Protein AF-A0A2X4WTL4-F1 (afdb_monomer)

Foldseek 3Di:
DDDDFQFWKAAPVCCVLFIWGFHDDDPFKTWTARPSVRDIDIATPPDGSMDGDDDDQQDWFAFQVGWIFRFHDWDADPNWIWGFAATPPPRDHGDIDTNSRGHRDPPPPDDPPPCPDDPDDDDDDDDDDDDDDDDDDDDDDDDDDDDDDDDDD

Radius of gyration: 29.13 Å; Cα contacts (8 Å, |Δi|>4): 230; chains: 1; bounding box: 63×70×75 Å

Sequence (153 aa):
MPFTLGQRWISDTESELGLGTVVAMDARTVTLLFPSTGENRLYARSDSPVTRVMFNPGDTITSHEGWQLHIDEVKEENGLLAYVGTRLDTEETNVTLREVLLDSKLVFSKPRIVCSPVKSIEWIGSRCAIAPGNFRASSTVCRTAACAASEPI

Structure (mmCIF, N/CA/C/O backbone):
data_AF-A0A2X4WTL4-F1
#
_entry.id   AF-A0A2X4WTL4-F1
#
loop_
_atom_site.group_PDB
_atom_site.id
_atom_site.type_symbol
_atom_site.label_atom_id
_atom_site.label_alt_id
_atom_site.label_comp_id
_atom_site.label_asym_id
_atom_site.label_entity_id
_atom_site.label_seq_id
_atom_site.pdbx_PDB_ins_code
_atom_site.Cartn_x
_atom_site.Cartn_y
_atom_site.Cartn_z
_atom_site.occupancy
_atom_site.B_iso_or_equiv
_atom_site.auth_seq_id
_atom_site.auth_comp_id
_atom_site.auth_asym_id
_atom_site.auth_atom_id
_atom_site.pdbx_PDB_model_num
ATOM 1 N N . MET A 1 1 ? 0.276 -10.990 -10.269 1.00 57.41 1 MET A N 1
ATOM 2 C CA . MET A 1 1 ? -0.895 -10.132 -9.975 1.00 57.41 1 MET A CA 1
ATOM 3 C C . MET A 1 1 ? -0.847 -8.902 -10.876 1.00 57.41 1 MET A C 1
ATOM 5 O O . MET A 1 1 ? 0.259 -8.464 -11.185 1.00 57.41 1 MET A O 1
ATOM 9 N N . PRO A 1 2 ? -1.980 -8.378 -11.371 1.00 78.44 2 PRO A N 1
ATOM 10 C CA . PRO A 1 2 ? -1.984 -7.119 -12.105 1.00 78.44 2 PRO A CA 1
ATOM 11 C C . PRO A 1 2 ? -1.739 -5.966 -11.126 1.00 78.44 2 PRO A C 1
ATOM 13 O O . PRO A 1 2 ? -2.473 -5.805 -10.155 1.00 78.44 2 PRO A O 1
ATOM 16 N N . PHE A 1 3 ? -0.688 -5.190 -11.368 1.00 81.31 3 PHE A N 1
ATOM 17 C CA . PHE A 1 3 ? -0.538 -3.901 -10.706 1.00 81.31 3 PHE A CA 1
ATOM 18 C C . PHE A 1 3 ? -1.619 -2.958 -11.259 1.00 81.31 3 PHE A C 1
ATOM 20 O O . PHE A 1 3 ? -1.959 -3.031 -12.443 1.00 81.31 3 PHE A O 1
ATOM 27 N N . THR A 1 4 ? -2.161 -2.106 -10.398 1.00 85.94 4 THR A N 1
ATOM 28 C CA . THR A 1 4 ? -3.129 -1.065 -10.767 1.00 85.94 4 THR A CA 1
ATOM 29 C C . THR A 1 4 ? -2.631 0.273 -10.241 1.00 85.94 4 THR A C 1
ATOM 31 O O . THR A 1 4 ? -2.009 0.336 -9.179 1.00 85.94 4 THR A O 1
ATOM 34 N N . LEU A 1 5 ? -2.886 1.347 -10.987 1.00 88.31 5 LEU A N 1
ATOM 35 C CA . LEU A 1 5 ? -2.535 2.702 -10.565 1.00 88.31 5 LEU A CA 1
ATOM 36 C C . LEU A 1 5 ? -3.230 3.044 -9.240 1.00 88.31 5 LEU A C 1
ATOM 38 O O . LEU A 1 5 ? -4.406 2.739 -9.057 1.00 88.31 5 LEU A O 1
ATOM 42 N N . GLY A 1 6 ? -2.499 3.676 -8.322 1.00 85.25 6 GLY A N 1
ATOM 43 C CA . GLY A 1 6 ? -3.007 4.047 -6.998 1.00 85.25 6 GLY A CA 1
ATOM 44 C C . GLY A 1 6 ? -2.909 2.957 -5.926 1.00 85.25 6 GLY A C 1
ATOM 45 O O . GLY A 1 6 ? -3.200 3.246 -4.768 1.00 85.25 6 GLY A O 1
ATOM 46 N N . GLN A 1 7 ? -2.461 1.743 -6.269 1.00 88.12 7 GLN A N 1
ATOM 47 C CA . GLN A 1 7 ? -2.219 0.699 -5.270 1.00 88.12 7 GLN A CA 1
ATOM 48 C C . GLN A 1 7 ? -1.018 1.021 -4.375 1.00 88.12 7 GLN A C 1
ATOM 50 O O . GLN A 1 7 ? -0.024 1.598 -4.836 1.00 88.12 7 GLN A O 1
ATOM 55 N N . ARG A 1 8 ? -1.082 0.570 -3.119 1.00 88.31 8 ARG A N 1
ATOM 56 C CA . ARG A 1 8 ? -0.009 0.713 -2.126 1.00 88.31 8 ARG A CA 1
ATOM 57 C C . ARG A 1 8 ? 0.897 -0.525 -2.046 1.00 88.31 8 ARG A C 1
ATOM 59 O O . ARG A 1 8 ? 0.436 -1.650 -1.840 1.00 88.31 8 ARG A O 1
ATOM 66 N N . TRP A 1 9 ? 2.204 -0.309 -2.185 1.00 88.00 9 TRP A N 1
ATOM 67 C CA . TRP A 1 9 ? 3.230 -1.358 -2.209 1.00 88.00 9 TRP A CA 1
ATOM 68 C C . TRP A 1 9 ? 4.412 -0.987 -1.322 1.00 88.00 9 TRP A C 1
ATOM 70 O O . TRP A 1 9 ? 4.778 0.180 -1.236 1.00 88.00 9 TRP A O 1
ATOM 80 N N . ILE A 1 10 ? 5.034 -1.977 -0.692 1.00 87.56 10 ILE A N 1
ATOM 81 C CA . ILE A 1 10 ? 6.286 -1.800 0.050 1.00 87.56 10 ILE A CA 1
ATOM 82 C C . ILE A 1 10 ? 7.434 -2.443 -0.714 1.00 87.56 10 ILE A C 1
ATOM 84 O O . ILE A 1 10 ? 7.244 -3.452 -1.390 1.00 87.56 10 ILE A O 1
ATOM 88 N N . SER A 1 11 ? 8.617 -1.848 -0.604 1.00 87.50 11 SER A N 1
ATOM 89 C CA . SER A 1 11 ? 9.855 -2.446 -1.096 1.00 87.50 11 SER A CA 1
ATOM 90 C C . SER A 1 11 ? 10.476 -3.303 0.005 1.00 87.50 11 SER A C 1
ATOM 92 O O . SER A 1 11 ? 10.698 -2.821 1.121 1.00 87.50 11 SER A O 1
ATOM 94 N N . ASP A 1 12 ? 10.766 -4.565 -0.303 1.00 84.62 12 ASP A N 1
ATOM 95 C CA . ASP A 1 12 ? 11.429 -5.489 0.622 1.00 84.62 12 ASP A CA 1
ATOM 96 C C . ASP A 1 12 ? 12.930 -5.176 0.757 1.00 84.62 12 ASP A C 1
ATOM 98 O O . ASP A 1 12 ? 13.529 -5.430 1.800 1.00 84.62 12 ASP A O 1
ATOM 102 N N . THR A 1 13 ? 13.548 -4.582 -0.272 1.00 81.38 13 THR A N 1
ATOM 103 C CA . THR A 1 13 ? 14.962 -4.165 -0.235 1.00 81.38 13 THR A CA 1
ATOM 104 C C . THR A 1 13 ? 15.170 -2.821 0.451 1.00 81.38 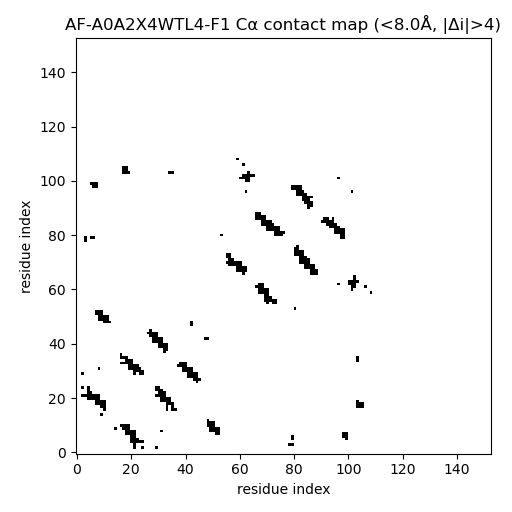13 THR A C 1
ATOM 106 O O . THR A 1 13 ? 16.243 -2.569 0.986 1.00 81.38 13 THR A O 1
ATOM 109 N N . GLU A 1 14 ? 14.163 -1.948 0.414 1.00 82.75 14 GLU A N 1
ATOM 110 C CA . GLU A 1 14 ? 14.260 -0.554 0.859 1.00 82.75 14 GLU A CA 1
ATOM 111 C C . GLU A 1 14 ? 13.056 -0.183 1.733 1.00 82.75 14 GLU A C 1
ATOM 113 O O . GLU A 1 14 ? 12.310 0.755 1.450 1.00 82.75 14 GLU A O 1
ATOM 118 N N . SER A 1 15 ? 12.841 -0.932 2.817 1.00 78.69 15 SER A N 1
ATOM 119 C CA . SER A 1 15 ? 11.718 -0.683 3.733 1.00 78.69 15 SER A CA 1
ATOM 120 C C . SER A 1 15 ? 11.807 0.667 4.460 1.00 78.69 15 SER A C 1
ATOM 122 O O . SER A 1 15 ? 10.801 1.146 4.978 1.00 78.69 15 SER A O 1
ATOM 124 N N . GLU A 1 16 ? 12.980 1.311 4.468 1.00 80.44 16 GLU A N 1
ATOM 125 C CA . GLU A 1 16 ? 13.172 2.672 4.989 1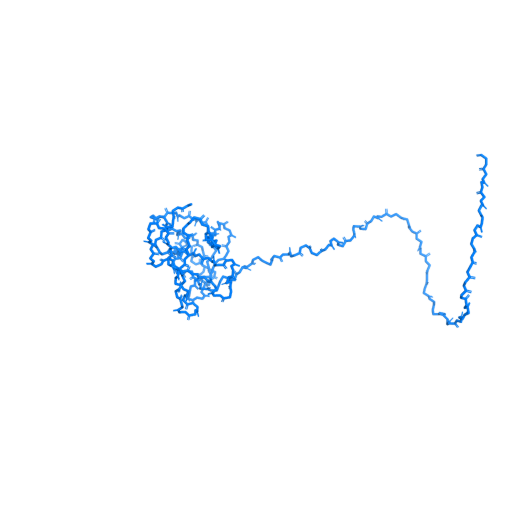.00 80.44 16 GLU A CA 1
ATOM 126 C C . GLU A 1 16 ? 12.424 3.742 4.179 1.00 80.44 16 GLU A C 1
ATOM 128 O O . GLU A 1 16 ? 12.003 4.752 4.742 1.00 80.44 16 GLU A O 1
ATOM 133 N N . LEU A 1 17 ? 12.187 3.498 2.881 1.00 80.12 17 LEU A N 1
ATOM 134 C CA . LEU A 1 17 ? 11.385 4.379 2.024 1.00 80.12 17 LEU A CA 1
ATOM 135 C C . LEU A 1 17 ? 9.890 4.321 2.388 1.00 80.12 17 LEU A C 1
ATOM 137 O O . LEU A 1 17 ? 9.129 5.248 2.098 1.00 80.12 17 LEU A O 1
ATOM 141 N N . GLY A 1 18 ? 9.465 3.243 3.054 1.00 83.88 18 GLY A N 1
ATOM 142 C CA . GLY A 1 18 ? 8.100 3.039 3.517 1.00 83.88 18 GLY A CA 1
ATOM 143 C C . GLY A 1 18 ? 7.131 2.654 2.400 1.00 83.88 18 GLY A C 1
ATOM 144 O O . GLY A 1 18 ? 7.440 1.844 1.524 1.00 83.88 18 GLY A O 1
ATOM 145 N N . LEU A 1 19 ? 5.915 3.196 2.471 1.00 86.12 19 LEU A N 1
ATOM 146 C CA . LEU A 1 19 ? 4.822 2.836 1.575 1.00 86.12 19 LEU A CA 1
ATOM 147 C C . LEU A 1 19 ? 4.899 3.595 0.244 1.00 86.12 19 LEU A C 1
ATOM 149 O O . LEU A 1 19 ? 4.693 4.806 0.195 1.00 86.12 19 LEU A O 1
ATOM 153 N N . GLY A 1 20 ? 5.135 2.871 -0.844 1.00 88.69 20 GLY A N 1
ATOM 154 C CA . GLY A 1 20 ? 5.087 3.375 -2.211 1.00 88.69 20 GLY A CA 1
ATOM 155 C C . GLY A 1 20 ? 3.679 3.334 -2.810 1.00 88.69 20 GLY A C 1
ATOM 156 O O . GLY A 1 20 ? 2.827 2.539 -2.411 1.00 88.69 20 GLY A O 1
ATOM 157 N N . THR A 1 21 ? 3.435 4.191 -3.800 1.00 89.00 21 THR A N 1
ATOM 158 C CA . THR A 1 21 ? 2.196 4.232 -4.593 1.00 89.00 21 THR A CA 1
ATOM 159 C C . THR A 1 21 ? 2.519 4.019 -6.061 1.00 89.00 21 THR A C 1
ATOM 161 O O . THR A 1 21 ? 3.442 4.639 -6.587 1.00 89.00 21 THR A O 1
ATOM 164 N N . VAL A 1 22 ? 1.748 3.179 -6.747 1.00 90.31 22 VAL A N 1
ATOM 165 C CA . VAL A 1 22 ? 1.903 2.983 -8.195 1.00 90.31 22 VAL A CA 1
ATOM 166 C C . VAL A 1 22 ? 1.433 4.234 -8.936 1.00 90.31 22 VAL A C 1
ATOM 168 O O . VAL A 1 22 ? 0.238 4.530 -8.958 1.00 90.31 22 VAL A O 1
ATOM 171 N N . VAL A 1 23 ? 2.369 4.951 -9.560 1.00 90.44 23 VAL A N 1
ATOM 172 C CA . VAL A 1 23 ? 2.084 6.169 -10.346 1.00 90.44 23 VAL A CA 1
ATOM 173 C C . VAL A 1 23 ? 2.087 5.918 -11.847 1.00 90.44 23 VAL A C 1
ATOM 175 O O . VAL A 1 23 ? 1.363 6.585 -12.580 1.00 90.44 23 VAL A O 1
ATOM 178 N N . ALA A 1 24 ? 2.878 4.951 -12.311 1.00 89.19 24 ALA A N 1
ATOM 179 C CA . ALA A 1 24 ? 2.947 4.583 -13.716 1.00 89.19 24 ALA A CA 1
ATOM 180 C C . ALA A 1 24 ? 3.282 3.102 -13.869 1.00 89.19 24 ALA A C 1
ATOM 182 O O . ALA A 1 24 ? 3.923 2.491 -13.011 1.00 89.19 24 ALA A O 1
ATOM 183 N N . MET A 1 25 ? 2.844 2.532 -14.984 1.00 88.62 25 MET A N 1
ATOM 184 C CA . MET A 1 25 ? 3.112 1.153 -15.343 1.00 88.62 25 MET A CA 1
ATOM 185 C C . MET A 1 25 ? 3.277 1.019 -16.845 1.00 88.62 25 MET A C 1
ATOM 187 O O . MET A 1 25 ? 2.464 1.527 -17.613 1.00 88.62 25 MET A O 1
ATOM 191 N N . ASP A 1 26 ? 4.266 0.232 -17.233 1.00 88.75 26 ASP A N 1
ATOM 192 C CA . ASP A 1 26 ? 4.544 -0.136 -18.610 1.00 88.75 26 ASP A CA 1
ATOM 193 C C . ASP A 1 26 ? 4.374 -1.648 -18.804 1.00 88.75 26 ASP A C 1
ATOM 195 O O . ASP A 1 26 ? 4.030 -2.410 -17.894 1.00 88.75 26 ASP A O 1
ATOM 199 N N . ALA A 1 27 ? 4.666 -2.124 -20.016 1.00 85.56 27 ALA A N 1
ATOM 200 C CA . ALA A 1 27 ? 4.580 -3.542 -20.347 1.00 85.56 27 ALA A CA 1
ATOM 201 C C . ALA A 1 27 ? 5.494 -4.424 -19.471 1.00 85.56 27 ALA A C 1
ATOM 203 O O . ALA A 1 27 ? 5.142 -5.568 -19.175 1.00 85.56 27 ALA A O 1
ATOM 204 N N . ARG A 1 28 ? 6.664 -3.906 -19.064 1.00 88.44 28 ARG A N 1
ATOM 205 C CA . ARG A 1 28 ? 7.714 -4.668 -18.358 1.00 88.44 28 ARG A CA 1
ATOM 206 C C . ARG A 1 28 ? 8.125 -4.066 -17.015 1.00 88.44 28 ARG A C 1
ATOM 208 O O . ARG A 1 28 ? 8.777 -4.749 -16.229 1.00 88.44 28 ARG A O 1
ATOM 215 N N . THR A 1 29 ? 7.754 -2.820 -16.747 1.00 89.62 29 THR A N 1
ATOM 216 C CA . THR A 1 29 ? 8.233 -2.041 -15.601 1.00 89.62 29 THR A CA 1
ATOM 217 C C . THR A 1 29 ? 7.074 -1.378 -14.870 1.00 89.62 29 THR A C 1
ATOM 219 O O . THR A 1 29 ? 6.019 -1.128 -15.450 1.00 89.62 29 THR A O 1
ATOM 222 N N . VAL A 1 30 ? 7.262 -1.117 -13.582 1.00 91.31 30 VAL A N 1
ATOM 223 C CA . VAL A 1 30 ? 6.330 -0.384 -12.724 1.00 91.31 30 VAL A CA 1
ATOM 224 C C . VAL A 1 30 ? 7.089 0.716 -11.998 1.00 91.31 30 VAL A C 1
ATOM 226 O O . VAL A 1 30 ? 8.196 0.489 -11.511 1.00 91.31 30 VAL A O 1
ATOM 229 N N . THR A 1 31 ? 6.491 1.899 -11.924 1.00 91.56 31 THR A N 1
ATOM 230 C CA . THR A 1 31 ? 7.052 3.053 -11.226 1.00 91.56 31 THR A CA 1
ATOM 231 C C . THR A 1 31 ? 6.280 3.276 -9.934 1.00 91.56 31 THR A C 1
ATOM 233 O O . THR A 1 31 ? 5.077 3.563 -9.951 1.00 91.56 31 THR A O 1
ATOM 236 N N . LEU A 1 32 ? 6.987 3.152 -8.814 1.00 90.56 32 LEU A N 1
ATOM 237 C CA . LEU A 1 32 ? 6.488 3.420 -7.471 1.00 90.56 32 LEU A CA 1
ATOM 238 C C . LEU A 1 32 ? 7.002 4.781 -6.998 1.00 90.56 32 LEU A C 1
ATOM 240 O O . LEU A 1 32 ? 8.199 5.045 -7.051 1.00 90.56 32 LEU A O 1
ATOM 244 N N . LEU A 1 33 ? 6.098 5.635 -6.527 1.00 90.56 33 LEU A N 1
ATOM 245 C CA . LEU A 1 33 ? 6.416 6.891 -5.852 1.00 90.56 33 LEU A CA 1
ATOM 246 C C . LEU A 1 33 ? 6.346 6.686 -4.339 1.00 90.56 33 LEU A C 1
ATOM 248 O O . LEU A 1 33 ? 5.309 6.258 -3.832 1.00 90.56 33 LEU A O 1
ATOM 252 N N . PHE A 1 34 ? 7.407 7.047 -3.627 1.00 89.50 34 PHE A N 1
ATOM 253 C CA . PHE A 1 34 ? 7.468 7.014 -2.169 1.00 89.50 34 PHE A CA 1
ATOM 254 C C . PHE A 1 34 ? 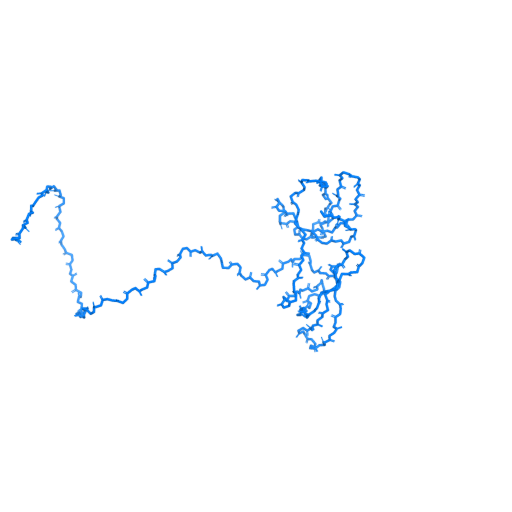7.205 8.417 -1.608 1.00 89.50 34 PHE A C 1
ATOM 256 O O . PHE A 1 34 ? 8.123 9.233 -1.575 1.00 89.50 34 PHE A O 1
ATOM 263 N N . PRO A 1 35 ? 5.979 8.744 -1.156 1.00 82.94 35 PRO A N 1
ATOM 264 C CA . PRO A 1 35 ? 5.658 10.066 -0.611 1.00 82.94 35 PRO A CA 1
ATOM 265 C C . PRO A 1 35 ? 6.465 10.422 0.646 1.00 82.94 35 PRO A C 1
ATOM 267 O O . PRO A 1 35 ? 6.649 11.603 0.921 1.00 82.94 35 PRO A O 1
ATOM 270 N N . SER A 1 36 ? 6.976 9.429 1.382 1.00 83.06 36 SER A N 1
ATOM 271 C CA . SER A 1 36 ? 7.822 9.648 2.562 1.00 83.06 36 SER A CA 1
ATOM 272 C C . SER A 1 36 ? 9.140 10.359 2.233 1.00 83.06 36 SER A C 1
ATOM 274 O O . SER A 1 36 ? 9.589 11.190 3.017 1.00 83.06 36 SER A O 1
ATOM 276 N N . THR A 1 37 ? 9.758 10.035 1.091 1.00 83.94 37 THR A N 1
ATOM 277 C CA . THR A 1 37 ? 11.037 10.618 0.639 1.00 83.94 37 THR A CA 1
ATOM 278 C C . THR A 1 37 ? 10.890 11.522 -0.585 1.00 83.94 3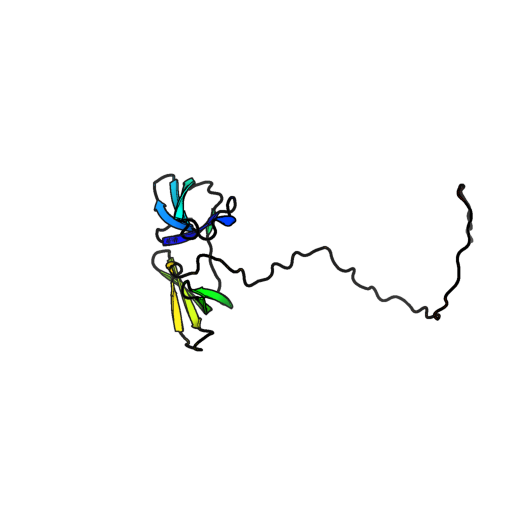7 THR A C 1
ATOM 280 O O . THR A 1 37 ? 11.788 12.302 -0.883 1.00 83.94 37 THR A O 1
ATOM 283 N N . GLY A 1 38 ? 9.759 11.442 -1.291 1.00 85.25 38 GLY A N 1
ATOM 284 C CA . GLY A 1 38 ? 9.510 12.145 -2.549 1.00 85.25 38 GLY A CA 1
ATOM 285 C C . GLY A 1 38 ? 10.191 11.511 -3.767 1.00 85.25 38 GLY A C 1
ATOM 286 O O . GLY A 1 38 ? 10.179 12.110 -4.839 1.00 85.25 38 GLY A O 1
ATOM 287 N N . GLU A 1 39 ? 10.775 10.319 -3.629 1.00 87.00 39 GLU A N 1
ATOM 288 C CA . GLU A 1 39 ? 11.507 9.650 -4.707 1.00 87.00 39 GLU A CA 1
ATOM 289 C C . GLU A 1 39 ? 10.641 8.651 -5.480 1.00 87.00 39 GLU A C 1
ATOM 291 O O . GLU A 1 39 ? 9.737 8.010 -4.937 1.00 87.00 39 GLU A O 1
ATOM 296 N N . ASN A 1 40 ? 10.951 8.474 -6.763 1.00 91.19 40 ASN A N 1
ATOM 297 C CA . ASN A 1 40 ? 10.353 7.461 -7.626 1.00 91.19 40 ASN A CA 1
ATOM 298 C C . ASN A 1 40 ? 11.366 6.346 -7.903 1.00 91.19 40 ASN A C 1
ATOM 300 O O . ASN A 1 40 ? 12.493 6.604 -8.321 1.00 91.19 40 ASN A O 1
ATOM 304 N N . ARG A 1 41 ? 10.949 5.091 -7.717 1.00 90.06 41 ARG A N 1
ATOM 305 C CA . ARG A 1 41 ? 11.740 3.907 -8.068 1.00 90.06 41 ARG A CA 1
ATOM 306 C C . ARG A 1 41 ? 11.037 3.091 -9.134 1.00 90.06 41 ARG A C 1
ATOM 308 O O . ARG A 1 41 ? 9.811 2.987 -9.163 1.00 90.06 41 ARG A O 1
ATOM 315 N N . LEU A 1 42 ? 11.844 2.510 -10.009 1.00 90.44 42 LEU A N 1
ATOM 316 C CA . LEU A 1 42 ? 11.389 1.692 -11.117 1.00 90.44 42 LEU A CA 1
ATOM 317 C C . LEU A 1 42 ? 11.756 0.235 -10.847 1.00 90.44 42 LEU A C 1
ATOM 319 O O . LEU A 1 42 ? 12.921 -0.081 -10.619 1.00 90.44 42 LEU A O 1
ATOM 323 N N . TYR A 1 43 ? 10.757 -0.641 -10.894 1.00 90.25 43 TYR A N 1
ATOM 324 C CA . TYR A 1 43 ? 10.915 -2.072 -10.661 1.00 90.25 43 TYR A CA 1
ATOM 325 C C . TYR A 1 43 ? 10.414 -2.889 -11.858 1.00 90.25 43 TYR A C 1
ATOM 327 O O . TYR A 1 43 ? 9.601 -2.430 -12.664 1.00 90.25 43 TYR A O 1
ATOM 335 N N . ALA A 1 44 ? 10.923 -4.113 -12.004 1.00 89.38 44 ALA A N 1
ATOM 336 C CA . ALA A 1 44 ? 10.574 -5.009 -13.104 1.00 89.38 44 ALA A CA 1
ATOM 337 C C . ALA A 1 44 ? 9.336 -5.848 -12.768 1.00 89.38 44 ALA A C 1
ATOM 339 O O . ALA A 1 44 ? 9.354 -6.626 -11.819 1.00 89.38 44 ALA A O 1
ATOM 340 N N . ARG A 1 45 ? 8.278 -5.783 -13.580 1.00 85.44 45 ARG A N 1
ATOM 341 C CA . ARG A 1 45 ? 6.958 -6.373 -13.275 1.00 85.44 45 ARG A CA 1
ATOM 342 C C . ARG A 1 45 ? 6.983 -7.859 -12.864 1.00 85.44 45 ARG A C 1
ATOM 344 O O . ARG A 1 45 ? 6.104 -8.281 -12.119 1.00 85.44 45 ARG A O 1
ATOM 351 N N . SER A 1 46 ? 7.935 -8.645 -13.369 1.00 83.38 46 SER A N 1
ATOM 352 C CA . SER A 1 46 ? 7.984 -10.101 -13.162 1.00 83.38 46 SER A CA 1
ATOM 353 C C . SER A 1 46 ? 8.742 -10.558 -11.912 1.00 83.38 46 SER A C 1
ATOM 355 O O . SER A 1 46 ? 8.430 -11.630 -11.411 1.00 83.38 46 SER A O 1
ATOM 357 N N . ASP A 1 47 ? 9.718 -9.785 -11.432 1.00 79.44 47 ASP A N 1
ATOM 358 C CA . ASP A 1 47 ? 10.645 -10.195 -10.357 1.00 79.44 47 ASP A CA 1
ATOM 359 C C . ASP A 1 47 ? 10.979 -9.006 -9.440 1.00 79.44 47 ASP A C 1
ATOM 361 O O . ASP A 1 47 ? 12.115 -8.767 -9.044 1.00 79.44 47 ASP A O 1
ATOM 365 N N . SER A 1 48 ? 9.977 -8.162 -9.185 1.00 81.62 48 SER A N 1
ATOM 366 C CA . SER A 1 48 ? 10.143 -7.014 -8.298 1.00 81.62 48 SER A CA 1
ATOM 367 C C . SER A 1 48 ? 10.185 -7.482 -6.840 1.00 81.62 48 SER A C 1
ATOM 369 O O . SER A 1 48 ? 9.256 -8.183 -6.430 1.00 81.62 48 SER A O 1
ATOM 371 N N . PRO A 1 49 ? 11.158 -7.033 -6.025 1.00 86.19 49 PRO A N 1
ATOM 372 C CA . PRO A 1 49 ? 11.172 -7.244 -4.576 1.00 86.19 49 PRO A CA 1
ATOM 373 C C . PRO A 1 49 ? 10.186 -6.284 -3.887 1.00 86.19 49 PRO A C 1
ATOM 375 O O . PRO A 1 49 ? 10.566 -5.447 -3.069 1.00 86.19 49 PRO A O 1
ATOM 378 N N . VAL A 1 50 ? 8.923 -6.332 -4.312 1.00 87.56 50 VAL A N 1
ATOM 379 C CA . VAL A 1 50 ? 7.852 -5.472 -3.815 1.00 87.56 50 VAL A CA 1
ATOM 380 C C . VAL A 1 50 ? 6.683 -6.324 -3.362 1.00 87.56 50 VAL A C 1
ATOM 382 O O . VAL A 1 50 ? 6.221 -7.220 -4.073 1.00 87.56 50 VAL A O 1
ATOM 385 N N . THR A 1 51 ? 6.159 -5.989 -2.194 1.00 86.38 51 THR A N 1
ATOM 386 C CA . THR A 1 51 ? 5.051 -6.700 -1.571 1.00 86.38 51 THR A CA 1
ATOM 387 C C . THR A 1 51 ? 3.823 -5.796 -1.523 1.00 86.38 51 THR A C 1
ATOM 389 O O . THR A 1 51 ? 3.895 -4.628 -1.129 1.00 86.38 51 THR A O 1
ATOM 392 N N . ARG A 1 52 ? 2.671 -6.324 -1.958 1.00 86.00 52 ARG A N 1
ATOM 393 C CA . ARG A 1 52 ? 1.393 -5.602 -1.893 1.00 86.00 52 ARG A CA 1
ATOM 394 C C . ARG A 1 52 ? 0.916 -5.574 -0.449 1.00 86.00 52 ARG A C 1
ATOM 396 O O . ARG A 1 52 ? 0.819 -6.623 0.185 1.00 86.00 52 ARG A O 1
ATOM 403 N N . VAL A 1 53 ? 0.566 -4.391 0.042 1.00 83.31 53 VAL A N 1
ATOM 404 C CA . VAL A 1 53 ? 0.014 -4.242 1.389 1.00 83.31 53 VAL A CA 1
ATOM 405 C C . VAL A 1 53 ? -1.497 -4.380 1.316 1.00 83.31 53 VAL A C 1
ATOM 407 O O . VAL A 1 53 ? -2.165 -3.640 0.600 1.00 83.31 53 VAL A O 1
ATOM 410 N N . MET A 1 54 ? -2.032 -5.352 2.046 1.00 85.12 54 MET A N 1
ATOM 411 C CA . MET A 1 54 ? -3.465 -5.604 2.142 1.00 85.12 54 MET A CA 1
ATOM 412 C C . MET A 1 54 ? -3.802 -5.873 3.601 1.00 85.12 54 MET A C 1
ATOM 414 O O . MET A 1 54 ? -3.098 -6.637 4.265 1.00 85.12 54 MET A O 1
ATOM 418 N N . PHE A 1 55 ? -4.869 -5.249 4.086 1.00 86.31 55 PHE A N 1
ATOM 419 C CA . PHE A 1 55 ? -5.375 -5.477 5.434 1.00 86.31 55 PHE A CA 1
ATOM 420 C C . PHE A 1 55 ? -6.594 -6.384 5.412 1.00 86.31 55 PHE A C 1
ATOM 422 O O . PHE A 1 55 ? -7.317 -6.449 4.417 1.00 86.31 55 PHE A O 1
ATOM 429 N N . ASN A 1 56 ? -6.813 -7.076 6.525 1.00 87.62 56 ASN A N 1
ATOM 430 C CA . ASN A 1 56 ? -7.951 -7.963 6.703 1.00 87.62 56 ASN A CA 1
ATOM 431 C C . ASN A 1 56 ? -8.967 -7.329 7.666 1.00 87.62 56 ASN A C 1
ATOM 433 O O . ASN A 1 56 ? -8.594 -6.477 8.477 1.00 87.62 56 ASN A O 1
ATOM 437 N N . PRO A 1 57 ? -10.247 -7.736 7.606 1.00 89.81 57 PRO A N 1
ATOM 438 C CA . PRO A 1 57 ? -11.212 -7.342 8.625 1.00 89.81 57 PRO A CA 1
ATOM 439 C C . PRO A 1 57 ? -10.734 -7.789 10.016 1.00 89.81 57 PRO A C 1
ATOM 441 O O . PRO A 1 57 ? -10.203 -8.889 10.180 1.00 89.81 57 PRO A O 1
ATOM 444 N N . GLY A 1 58 ? -10.897 -6.915 11.008 1.00 87.56 58 GLY A N 1
ATOM 445 C CA . GLY A 1 58 ? -10.382 -7.066 12.371 1.00 87.56 58 GLY A CA 1
ATOM 446 C C . GLY A 1 58 ? -8.996 -6.458 12.615 1.00 87.56 58 GLY A C 1
ATOM 447 O O . GLY A 1 58 ? -8.510 -6.504 13.745 1.00 87.56 58 GLY A O 1
ATOM 448 N N . ASP A 1 59 ? -8.340 -5.897 11.593 1.00 87.00 59 ASP A N 1
ATOM 449 C CA . ASP A 1 59 ? -7.142 -5.074 11.784 1.00 87.00 59 ASP A CA 1
ATOM 450 C C . ASP A 1 59 ? -7.512 -3.601 12.030 1.00 87.00 59 ASP A C 1
ATOM 452 O O . ASP A 1 59 ? -8.507 -3.086 11.514 1.00 87.00 59 ASP A O 1
ATOM 456 N N . THR A 1 60 ? -6.672 -2.907 12.801 1.00 87.50 60 THR A N 1
ATOM 457 C CA . THR A 1 60 ? -6.754 -1.454 12.993 1.00 87.50 60 THR A CA 1
ATOM 458 C C . THR A 1 60 ? -5.732 -0.769 12.099 1.00 87.50 60 THR A C 1
ATOM 460 O O . THR A 1 60 ? -4.536 -1.069 12.180 1.00 87.50 60 THR A O 1
ATOM 463 N N . ILE A 1 61 ? -6.199 0.167 11.276 1.00 87.44 61 ILE A N 1
ATOM 464 C CA . ILE A 1 61 ? -5.387 0.948 10.338 1.00 87.44 61 ILE A CA 1
ATOM 465 C C . ILE A 1 61 ? -5.457 2.438 10.654 1.00 87.44 61 ILE A C 1
ATOM 467 O O . ILE A 1 61 ? -6.431 2.916 11.231 1.00 87.44 61 ILE A O 1
ATOM 471 N N . THR A 1 62 ? -4.434 3.178 10.236 1.00 86.88 62 THR A N 1
ATOM 472 C CA . THR A 1 62 ? -4.338 4.628 10.439 1.00 86.88 62 THR A CA 1
ATOM 473 C C . THR A 1 62 ? -4.478 5.354 9.103 1.00 86.88 62 THR A C 1
ATOM 475 O O . THR A 1 62 ? -3.819 5.006 8.119 1.00 86.88 62 THR A O 1
ATOM 478 N N . SER A 1 63 ? -5.344 6.365 9.063 1.00 87.12 63 SER A N 1
ATOM 479 C CA . SER A 1 63 ? -5.464 7.282 7.926 1.00 87.12 63 SER A CA 1
ATOM 480 C C . SER A 1 63 ? -4.288 8.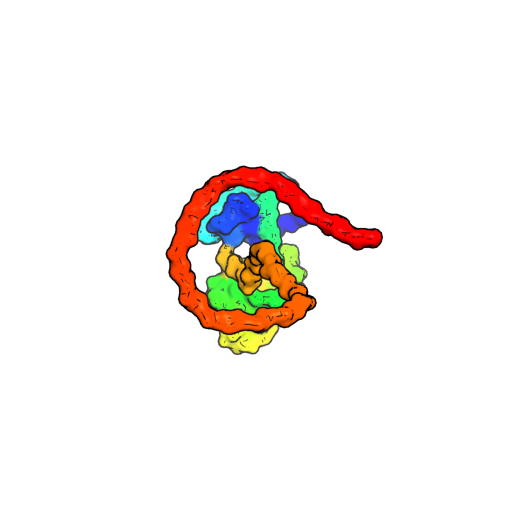264 7.898 1.00 87.12 63 SER A C 1
ATOM 482 O O . SER A 1 63 ? -3.716 8.579 8.938 1.00 87.12 63 SER A O 1
ATOM 484 N N . HIS A 1 64 ? -3.970 8.818 6.728 1.00 82.81 64 HIS A N 1
ATOM 485 C CA . HIS A 1 64 ? -2.990 9.902 6.562 1.00 82.81 64 HIS A CA 1
ATOM 486 C C . HIS A 1 64 ? -3.296 11.164 7.402 1.00 82.81 64 HIS A C 1
ATOM 488 O O . HIS A 1 64 ? -2.408 11.970 7.661 1.00 82.81 64 HIS A O 1
ATOM 494 N N . GLU A 1 65 ? -4.546 11.341 7.842 1.00 81.69 65 GLU A N 1
ATOM 495 C CA . GLU A 1 65 ? -4.972 12.404 8.768 1.00 81.69 65 GLU A CA 1
ATOM 496 C C . GLU A 1 65 ? -4.660 12.091 10.245 1.00 81.69 65 GLU A C 1
ATOM 498 O O . GLU A 1 65 ? -4.884 12.931 11.113 1.00 81.69 65 GLU A O 1
ATOM 503 N N . GLY A 1 66 ? -4.162 10.890 10.554 1.00 83.88 66 GLY A N 1
ATOM 504 C CA . GLY A 1 66 ? -3.738 10.483 11.897 1.00 83.88 66 GLY A CA 1
ATOM 505 C C . GLY A 1 66 ? -4.806 9.801 12.756 1.00 83.88 66 GLY A C 1
ATOM 506 O O . GLY A 1 66 ? -4.500 9.376 13.867 1.00 83.88 66 GLY A O 1
ATOM 507 N N . TRP A 1 67 ? -6.036 9.649 12.264 1.00 86.75 67 TRP A N 1
ATOM 508 C CA . TRP A 1 67 ? -7.096 8.913 12.963 1.00 86.75 67 TRP A CA 1
ATOM 509 C C . TRP A 1 67 ? -7.081 7.416 12.628 1.00 86.75 67 TRP A C 1
ATOM 511 O O . TRP A 1 67 ? -6.594 7.009 11.571 1.00 86.75 67 TRP A O 1
ATOM 521 N N . GLN A 1 68 ? -7.635 6.596 13.525 1.00 89.06 68 GLN A N 1
ATOM 522 C CA . GLN A 1 68 ? -7.633 5.134 13.402 1.00 89.06 68 GLN A CA 1
ATOM 523 C C . GLN A 1 68 ? -9.010 4.571 13.030 1.00 89.06 68 GLN A C 1
ATOM 525 O O . GLN A 1 68 ? -10.035 4.989 13.573 1.00 89.06 68 GLN A O 1
ATOM 530 N N . LEU A 1 69 ? -9.017 3.592 12.126 1.00 90.12 69 LEU A N 1
ATOM 531 C CA . LEU A 1 69 ? -10.185 2.826 11.700 1.00 90.12 69 LEU A CA 1
ATOM 532 C C . LEU A 1 69 ? -9.996 1.355 12.077 1.00 90.12 69 LEU A C 1
ATOM 534 O O . LEU A 1 69 ? -8.999 0.741 11.696 1.00 90.12 69 LEU A O 1
ATOM 538 N N . HIS A 1 70 ? -10.971 0.782 12.770 1.00 91.38 70 HIS A N 1
ATOM 539 C CA . HIS A 1 70 ? -11.115 -0.662 12.902 1.00 91.38 70 HIS A CA 1
ATOM 540 C C . HIS A 1 70 ? -11.853 -1.202 11.674 1.00 91.38 70 HIS A C 1
ATOM 542 O O . HIS A 1 70 ? -12.958 -0.748 11.387 1.00 91.38 70 HIS A O 1
ATOM 548 N N . ILE A 1 71 ? -11.253 -2.136 10.935 1.00 91.88 71 ILE A N 1
ATOM 549 C CA . ILE A 1 71 ? -11.830 -2.668 9.694 1.00 91.88 71 ILE A CA 1
ATOM 550 C C . ILE A 1 71 ? -12.902 -3.708 10.026 1.00 91.88 71 ILE A C 1
ATOM 552 O O . ILE A 1 71 ? -12.600 -4.737 10.625 1.00 91.88 71 ILE A O 1
ATOM 556 N N . ASP A 1 72 ? -14.128 -3.490 9.563 1.00 92.25 72 ASP A N 1
ATOM 557 C CA . ASP A 1 72 ? -15.223 -4.463 9.656 1.00 92.25 72 ASP A CA 1
ATOM 558 C C . ASP A 1 72 ? -15.372 -5.254 8.347 1.00 92.25 72 ASP A C 1
ATOM 560 O O . ASP A 1 72 ? -15.557 -6.470 8.353 1.00 92.25 72 ASP A O 1
ATOM 564 N N . GLU A 1 73 ? -15.233 -4.573 7.207 1.00 91.56 73 GLU A N 1
ATOM 565 C CA . GLU A 1 73 ? -15.381 -5.147 5.872 1.00 91.56 73 GLU A CA 1
ATOM 566 C C . GLU A 1 73 ? -14.327 -4.571 4.914 1.00 91.56 73 GLU A C 1
ATOM 568 O O . GLU A 1 73 ? -13.948 -3.402 4.999 1.00 91.56 73 GLU A O 1
ATOM 573 N N . VAL A 1 74 ? -13.865 -5.385 3.963 1.00 91.81 74 VAL A N 1
ATOM 574 C CA . VAL A 1 74 ? -12.972 -4.951 2.881 1.00 91.81 74 VAL A CA 1
ATOM 575 C C . VAL A 1 74 ? -13.683 -5.157 1.554 1.00 91.81 74 VAL A C 1
ATOM 577 O O . VAL A 1 74 ? -14.086 -6.271 1.226 1.00 91.81 74 VAL A O 1
ATOM 580 N N . LYS A 1 75 ? -13.825 -4.083 0.783 1.00 90.88 75 LYS A N 1
ATOM 581 C CA . LYS A 1 75 ? -14.420 -4.083 -0.554 1.00 90.88 75 LYS A CA 1
ATOM 582 C C . LYS A 1 75 ? -13.334 -3.840 -1.587 1.00 90.88 75 LYS A C 1
ATOM 584 O O . LYS A 1 75 ? -12.492 -2.970 -1.401 1.00 90.88 75 LYS A O 1
ATOM 589 N N . GLU A 1 76 ? -13.355 -4.587 -2.682 1.00 88.50 76 GLU A N 1
ATOM 590 C CA . GLU A 1 76 ? -12.485 -4.324 -3.827 1.00 88.50 76 GLU A CA 1
ATOM 591 C C . GLU A 1 76 ? -13.298 -3.636 -4.926 1.00 88.50 76 GLU A C 1
ATOM 593 O O . GLU A 1 76 ? -14.303 -4.167 -5.393 1.00 88.50 76 GLU A O 1
ATOM 598 N N . GLU A 1 77 ? -12.864 -2.448 -5.339 1.00 84.31 77 GLU A N 1
ATOM 599 C CA . GLU A 1 77 ? -13.489 -1.677 -6.408 1.00 84.31 77 GLU A CA 1
ATOM 600 C C . GLU A 1 77 ? -12.405 -1.205 -7.385 1.00 84.31 77 GLU A C 1
ATOM 602 O O . GLU A 1 77 ? -11.443 -0.549 -6.995 1.00 84.31 77 GLU A O 1
ATOM 607 N N . ASN A 1 78 ? -12.534 -1.548 -8.671 1.00 81.38 78 ASN A N 1
ATOM 608 C CA . ASN A 1 78 ? -11.570 -1.172 -9.719 1.00 81.38 78 ASN A CA 1
ATOM 609 C C . ASN A 1 78 ? -10.112 -1.618 -9.445 1.00 81.38 78 ASN A C 1
ATOM 611 O O . ASN A 1 78 ? -9.168 -0.950 -9.861 1.00 81.38 78 ASN A O 1
ATOM 615 N N . GLY A 1 79 ? -9.913 -2.736 -8.735 1.00 80.19 79 GLY A N 1
ATOM 616 C CA . GLY A 1 79 ? -8.581 -3.230 -8.351 1.00 80.19 79 GLY A CA 1
ATOM 617 C C . GLY A 1 79 ? -7.941 -2.485 -7.173 1.00 80.19 79 GLY A C 1
ATOM 618 O O . GLY A 1 79 ? -6.779 -2.752 -6.846 1.00 80.19 79 GLY A O 1
ATOM 619 N N . LEU A 1 80 ? -8.688 -1.578 -6.537 1.00 84.94 80 LEU A N 1
ATOM 620 C CA . LEU A 1 80 ? -8.325 -0.868 -5.315 1.00 84.94 80 LEU A CA 1
ATOM 621 C C . LEU A 1 80 ? -9.150 -1.394 -4.138 1.00 84.94 80 LEU A C 1
ATOM 623 O O . LEU A 1 80 ? -10.324 -1.729 -4.280 1.00 84.94 80 LEU A O 1
ATOM 627 N N . LEU A 1 81 ? -8.537 -1.437 -2.963 1.00 88.62 81 LEU A N 1
ATOM 628 C CA . LEU A 1 81 ? -9.173 -1.846 -1.720 1.00 88.62 81 LEU A CA 1
ATOM 629 C C . LEU A 1 81 ? -9.784 -0.631 -1.006 1.00 88.62 81 LEU A C 1
ATOM 631 O O . LEU A 1 81 ? -9.146 0.410 -0.814 1.00 88.62 81 LEU A O 1
ATOM 635 N N . ALA A 1 82 ? -11.035 -0.785 -0.593 1.00 90.50 82 ALA A N 1
ATOM 636 C CA . ALA A 1 82 ? -11.787 0.128 0.245 1.00 90.50 82 ALA A CA 1
ATOM 637 C C . ALA A 1 82 ? -12.130 -0.578 1.559 1.00 90.50 82 ALA A C 1
ATOM 639 O O . ALA A 1 82 ? -12.817 -1.597 1.583 1.00 90.50 82 ALA A O 1
ATOM 640 N N . TYR A 1 83 ? -11.641 -0.025 2.658 1.00 91.62 83 TYR A N 1
ATOM 641 C CA . TYR A 1 83 ? -11.860 -0.527 4.003 1.00 91.62 83 TYR A CA 1
ATOM 642 C C . TYR A 1 83 ? -13.077 0.175 4.590 1.00 91.62 83 TYR A C 1
ATOM 644 O O . TYR A 1 83 ? -13.118 1.401 4.643 1.00 91.62 83 TYR A O 1
ATOM 652 N N . VAL A 1 84 ? -14.079 -0.585 5.010 1.00 92.38 84 VAL A N 1
ATOM 653 C CA . VAL A 1 84 ? -15.258 -0.062 5.697 1.00 92.38 84 VAL A CA 1
ATOM 654 C C . VAL A 1 84 ? -15.188 -0.509 7.143 1.00 92.38 84 VAL A C 1
ATOM 656 O O . VAL A 1 84 ? -14.930 -1.679 7.425 1.00 92.38 84 VAL A O 1
ATOM 659 N N . GLY A 1 85 ? -15.423 0.411 8.066 1.00 93.19 85 GLY A N 1
ATOM 660 C CA . GLY A 1 85 ? -15.463 0.036 9.466 1.00 93.19 85 GLY A CA 1
ATOM 661 C C . GLY A 1 85 ? -15.772 1.176 10.408 1.00 93.19 85 GLY A C 1
ATOM 662 O O . GLY A 1 85 ? -16.500 2.110 10.057 1.00 93.19 85 GLY A O 1
ATOM 663 N N . THR A 1 86 ? -15.229 1.071 11.613 1.00 92.00 86 THR A N 1
ATOM 664 C CA . THR A 1 86 ? -15.581 1.934 12.738 1.00 92.00 86 THR A CA 1
ATOM 665 C C . THR A 1 86 ? -14.391 2.787 13.157 1.00 92.00 86 THR A C 1
ATOM 667 O O . THR A 1 86 ? -13.292 2.277 13.385 1.00 92.00 86 THR A O 1
ATOM 670 N N . ARG A 1 87 ? -14.584 4.106 13.244 1.00 92.44 87 ARG A N 1
ATOM 671 C CA . ARG A 1 87 ? -13.530 5.043 13.651 1.00 92.44 87 ARG A CA 1
ATOM 672 C C . ARG A 1 87 ? -13.364 5.030 15.170 1.00 92.44 87 ARG A C 1
ATOM 674 O O . ARG A 1 87 ? -14.344 5.162 15.890 1.00 92.44 87 ARG A O 1
ATOM 681 N N . LEU A 1 88 ? -12.128 4.918 15.659 1.00 87.38 88 LEU A N 1
ATOM 682 C CA . LEU A 1 88 ? -11.850 4.843 17.103 1.00 87.38 88 LEU A CA 1
ATOM 683 C C . LEU A 1 88 ? -11.917 6.203 17.816 1.00 87.38 88 LEU A C 1
ATOM 685 O O . LEU A 1 88 ? -12.173 6.242 19.012 1.00 87.38 88 LEU A O 1
ATOM 689 N N . ASP A 1 89 ? -11.694 7.309 17.102 1.00 85.50 89 ASP A N 1
ATOM 690 C CA . ASP A 1 89 ? -11.757 8.663 17.676 1.00 85.50 89 ASP A CA 1
ATOM 691 C C . ASP A 1 89 ? -13.191 9.155 17.911 1.00 85.50 89 ASP A C 1
ATOM 693 O O . ASP A 1 89 ? -13.478 9.767 18.935 1.00 85.50 89 ASP A O 1
ATOM 697 N N . THR A 1 90 ? -14.079 8.937 16.937 1.00 86.50 90 THR A N 1
ATOM 698 C CA . THR A 1 90 ? -15.448 9.479 16.935 1.00 86.50 90 THR A CA 1
ATOM 699 C C . THR A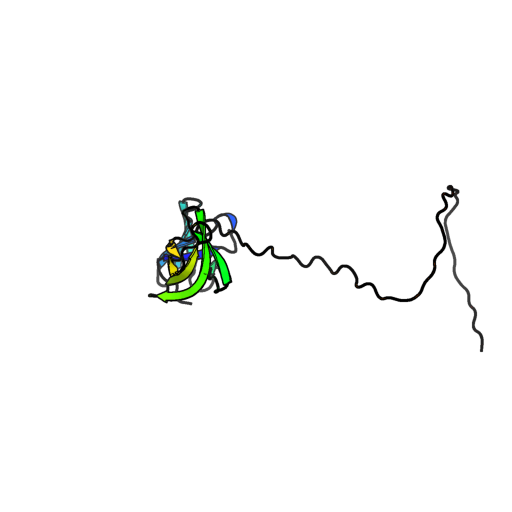 1 90 ? -16.524 8.418 17.155 1.00 86.50 90 THR A C 1
ATOM 701 O O . THR A 1 90 ? -17.698 8.767 17.225 1.00 86.50 90 THR A O 1
ATOM 704 N N . GLU A 1 91 ? -16.144 7.137 17.240 1.00 85.31 91 GLU A N 1
ATOM 705 C CA . GLU A 1 91 ? -17.052 5.978 17.329 1.00 85.31 91 GLU A CA 1
ATOM 706 C C . GLU A 1 91 ? -18.070 5.899 16.170 1.00 85.31 91 GLU A C 1
ATOM 708 O O . GLU A 1 91 ? -19.079 5.195 16.238 1.00 85.31 91 GLU A O 1
ATOM 713 N N . GLU A 1 92 ? -17.797 6.597 15.063 1.00 86.75 92 GLU A N 1
ATOM 714 C CA . GLU A 1 92 ? -18.626 6.561 13.863 1.00 86.75 92 GLU A CA 1
ATOM 715 C C . GLU A 1 92 ? -18.472 5.212 13.159 1.00 86.75 92 GLU A C 1
ATOM 717 O O . GLU A 1 92 ? -17.372 4.801 12.775 1.00 86.75 92 GLU A O 1
ATOM 722 N N . THR A 1 93 ? -19.598 4.529 12.977 1.00 86.75 93 THR A N 1
ATOM 723 C CA . THR A 1 93 ? -19.691 3.259 12.256 1.00 86.75 93 THR A CA 1
ATOM 724 C C . THR A 1 93 ? -19.943 3.506 10.768 1.00 86.75 93 THR A C 1
ATOM 726 O O . THR A 1 93 ? -20.546 4.507 10.383 1.00 86.75 93 THR A O 1
ATOM 729 N N . ASN A 1 94 ? -19.510 2.569 9.918 1.00 85.81 94 ASN A N 1
ATOM 730 C CA . ASN A 1 94 ? -19.683 2.617 8.458 1.00 85.81 94 ASN A CA 1
ATOM 731 C C . ASN A 1 94 ? -18.832 3.679 7.726 1.00 85.81 94 ASN A C 1
ATOM 733 O O . ASN A 1 94 ? -19.153 4.092 6.611 1.00 85.81 94 ASN A O 1
ATOM 737 N N . VAL A 1 95 ? -17.706 4.092 8.311 1.00 89.31 95 VAL A N 1
ATOM 738 C CA . VAL A 1 95 ? -16.747 4.983 7.647 1.00 89.31 95 VAL A CA 1
ATOM 739 C C . VAL A 1 95 ? -15.990 4.201 6.574 1.00 89.31 95 VAL A C 1
ATOM 741 O O . VAL A 1 95 ? -15.474 3.115 6.830 1.00 89.31 95 VAL A O 1
ATOM 744 N N . THR A 1 96 ? -15.912 4.760 5.363 1.00 89.50 96 THR A N 1
ATOM 745 C CA . THR A 1 96 ? -15.176 4.163 4.239 1.00 89.50 96 THR A CA 1
ATOM 746 C C . THR A 1 96 ? -13.825 4.850 4.058 1.00 89.50 96 THR A C 1
ATOM 748 O O . THR A 1 96 ? -13.764 6.040 3.753 1.00 89.50 96 THR A O 1
ATOM 751 N N . LEU A 1 97 ? -12.740 4.089 4.181 1.00 88.50 97 LEU A N 1
ATOM 752 C CA . LEU A 1 97 ? -11.365 4.526 3.969 1.00 88.50 97 LEU A CA 1
ATOM 753 C C . LEU A 1 97 ? -10.751 3.788 2.774 1.00 88.50 97 LEU A C 1
ATOM 755 O O . LEU A 1 97 ? -10.609 2.568 2.770 1.00 88.50 97 LEU A O 1
ATOM 759 N N . ARG A 1 98 ? -10.363 4.531 1.737 1.00 88.38 98 ARG A N 1
ATOM 760 C CA . ARG A 1 98 ? -9.689 3.971 0.552 1.00 88.38 98 ARG A CA 1
ATOM 761 C C . ARG A 1 98 ? -8.211 3.718 0.841 1.00 88.38 98 ARG A C 1
ATOM 763 O O . ARG A 1 98 ? -7.594 4.516 1.542 1.00 88.38 98 ARG A O 1
ATOM 770 N N . GLU A 1 99 ? -7.606 2.703 0.217 1.00 85.69 99 GLU A N 1
ATOM 771 C CA . GLU A 1 99 ? -6.166 2.420 0.379 1.00 85.69 99 GLU A CA 1
ATOM 772 C C . GLU A 1 99 ? -5.251 3.603 -0.004 1.00 85.69 99 GLU A C 1
ATOM 774 O O . GLU A 1 99 ? -4.153 3.758 0.527 1.00 85.69 99 GLU A O 1
ATOM 779 N N . VAL A 1 100 ? -5.721 4.500 -0.877 1.00 82.12 100 VAL A N 1
ATOM 780 C CA . VAL A 1 100 ? -5.001 5.724 -1.266 1.00 82.12 100 VAL A CA 1
ATOM 781 C C . VAL A 1 100 ? -4.813 6.680 -0.081 1.00 82.12 100 VAL A C 1
ATOM 783 O O . VAL A 1 100 ? -3.820 7.399 -0.039 1.00 82.12 100 VAL A O 1
ATOM 786 N N . LE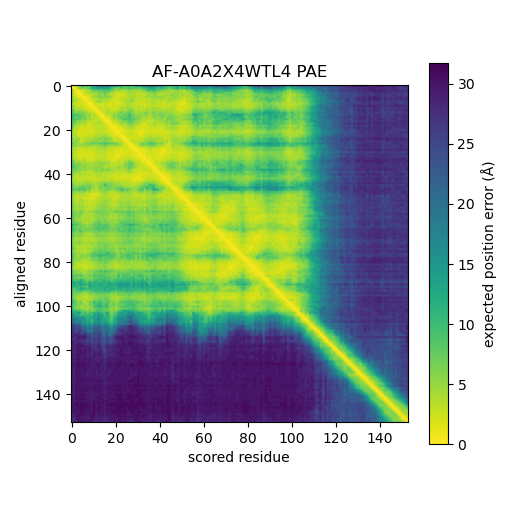U A 1 101 ? -5.721 6.669 0.897 1.00 81.94 101 LEU A N 1
ATOM 787 C CA . LEU A 1 101 ? -5.699 7.555 2.068 1.00 81.94 101 LEU A CA 1
ATOM 788 C C . LEU A 1 101 ? -5.001 6.932 3.285 1.00 81.94 101 LEU A C 1
ATOM 790 O O . LEU A 1 101 ? -4.983 7.546 4.352 1.00 81.94 101 LEU A O 1
ATOM 794 N N . LEU A 1 102 ? -4.441 5.727 3.141 1.00 82.75 102 LEU A N 1
ATOM 795 C CA . LEU A 1 102 ? -3.621 5.111 4.178 1.00 82.75 102 LEU A CA 1
ATOM 796 C C . LEU A 1 102 ? -2.374 5.950 4.455 1.00 82.75 102 LEU A C 1
ATOM 798 O O . LEU A 1 102 ? -1.787 6.541 3.540 1.00 82.75 102 LEU A O 1
ATOM 802 N N . ASP A 1 103 ? -1.966 5.966 5.721 1.00 79.12 103 ASP A N 1
ATOM 803 C CA . ASP A 1 103 ? -0.743 6.643 6.124 1.00 79.12 103 ASP A CA 1
ATOM 804 C C . ASP A 1 103 ? 0.502 6.020 5.471 1.00 79.12 103 ASP A C 1
ATOM 806 O O . ASP A 1 103 ? 0.569 4.820 5.189 1.00 79.12 103 ASP A O 1
ATOM 810 N N . SER A 1 104 ? 1.513 6.857 5.230 1.00 68.19 104 SER A N 1
ATOM 811 C CA . SER A 1 104 ? 2.766 6.416 4.600 1.00 68.19 104 SER A CA 1
ATOM 812 C C . SER A 1 104 ? 3.641 5.588 5.551 1.00 68.19 104 SER A C 1
ATOM 814 O O . SER A 1 104 ? 4.521 4.850 5.100 1.00 68.19 104 SER A O 1
ATOM 816 N N . LYS A 1 105 ? 3.393 5.681 6.865 1.00 63.81 105 LYS A N 1
ATOM 817 C CA . LYS A 1 105 ? 4.033 4.886 7.910 1.00 63.81 105 LYS A CA 1
ATOM 818 C C . LYS A 1 105 ? 3.087 3.761 8.305 1.00 63.81 105 LYS A C 1
ATOM 820 O O . LYS A 1 105 ? 2.165 3.926 9.099 1.00 63.81 105 LYS A O 1
ATOM 825 N N . LEU A 1 106 ? 3.353 2.572 7.777 1.00 63.78 106 LEU A N 1
ATOM 826 C CA . LEU A 1 106 ? 2.696 1.364 8.255 1.00 63.78 106 LEU A CA 1
ATOM 827 C C . LEU A 1 106 ? 3.189 1.048 9.666 1.00 63.78 106 LEU A C 1
ATOM 829 O O . LEU A 1 106 ? 4.224 0.411 9.860 1.00 63.78 106 LEU A O 1
ATOM 833 N N . VAL A 1 107 ? 2.436 1.499 10.665 1.00 55.09 107 VAL A N 1
ATOM 834 C CA . VAL A 1 107 ? 2.582 0.999 12.027 1.00 55.09 107 VAL A CA 1
ATOM 835 C C . VAL A 1 107 ? 1.931 -0.377 12.046 1.00 55.09 107 VAL A C 1
ATOM 837 O O . VAL A 1 107 ? 0.715 -0.505 12.156 1.00 55.09 107 VAL A O 1
ATOM 840 N N . PHE A 1 108 ? 2.741 -1.424 11.891 1.00 52.53 108 PHE A N 1
ATOM 841 C CA . PHE A 1 108 ? 2.288 -2.788 12.135 1.00 52.53 108 PHE A CA 1
ATOM 842 C C . PHE A 1 108 ? 1.904 -2.899 13.615 1.00 52.53 108 PHE A C 1
ATOM 844 O O . PHE A 1 108 ? 2.749 -3.072 14.488 1.00 52.53 108 PHE A O 1
ATOM 851 N N . SER A 1 109 ? 0.611 -2.767 13.896 1.00 42.34 109 SER A N 1
ATOM 852 C CA . SER A 1 109 ? 0.023 -2.795 15.240 1.00 42.34 109 SER A CA 1
ATOM 853 C C . SER A 1 109 ? 0.073 -4.180 15.893 1.00 42.34 109 SER A C 1
ATOM 855 O O . SER A 1 109 ? -0.210 -4.323 17.081 1.00 42.34 109 SER A O 1
ATOM 857 N N . LYS A 1 110 ? 0.514 -5.209 15.161 1.00 44.16 110 LYS A N 1
ATOM 858 C CA . LYS A 1 110 ? 0.894 -6.495 15.745 1.00 44.16 110 LYS A CA 1
ATOM 859 C C . LYS A 1 110 ? 2.382 -6.459 16.087 1.00 44.16 110 LYS A C 1
ATOM 861 O O . LYS A 1 110 ? 3.196 -6.455 15.158 1.00 44.16 110 LYS A O 1
ATOM 866 N N . PRO A 1 111 ? 2.776 -6.502 17.378 1.00 36.66 111 PRO A N 1
ATOM 867 C CA . PRO A 1 111 ? 4.148 -6.832 17.698 1.00 36.66 111 PRO A CA 1
ATOM 868 C C . PRO A 1 111 ? 4.376 -8.217 17.108 1.00 36.66 111 PRO A C 1
ATOM 870 O O . PRO A 1 111 ? 3.748 -9.196 17.522 1.00 36.66 111 PRO A O 1
ATOM 873 N N . ARG A 1 112 ? 5.245 -8.315 16.101 1.00 39.91 112 ARG A N 1
ATOM 874 C CA . ARG A 1 112 ? 5.805 -9.605 15.739 1.00 39.91 112 ARG A CA 1
ATOM 875 C C . ARG A 1 112 ? 6.550 -10.052 16.982 1.00 39.91 112 ARG A C 1
ATOM 877 O O . ARG A 1 112 ? 7.658 -9.593 17.242 1.00 39.91 112 ARG A O 1
ATOM 884 N N . ILE A 1 113 ? 5.903 -10.897 17.782 1.00 37.25 113 ILE A N 1
ATOM 885 C CA . ILE A 1 113 ? 6.588 -11.735 18.746 1.00 37.25 113 ILE A CA 1
ATOM 886 C C . ILE A 1 113 ? 7.564 -12.527 17.884 1.00 37.25 113 ILE A C 1
ATOM 888 O O . ILE A 1 113 ? 7.215 -13.512 17.235 1.00 37.25 113 ILE A O 1
ATOM 892 N N . VAL A 1 114 ? 8.791 -12.020 17.802 1.00 32.50 114 VAL A N 1
ATOM 893 C CA . VAL A 1 114 ? 9.953 -12.852 17.573 1.00 32.50 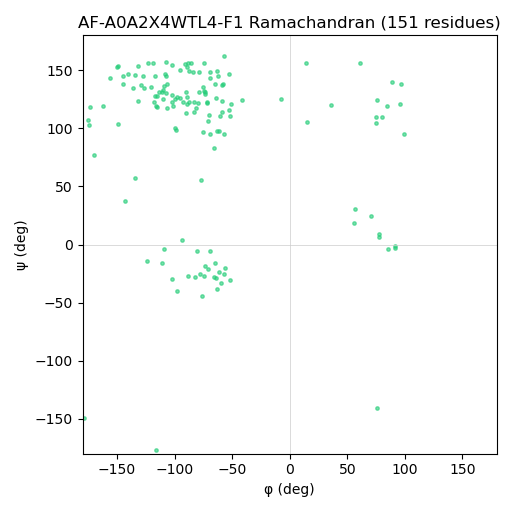114 VAL A CA 1
ATOM 894 C C . VAL A 1 114 ? 9.834 -13.927 18.636 1.00 32.50 114 VAL A C 1
ATOM 896 O O . VAL A 1 114 ? 9.911 -13.655 19.834 1.00 32.50 114 VAL A O 1
ATOM 899 N N . CYS A 1 115 ? 9.558 -15.145 18.188 1.00 33.03 115 CYS A N 1
ATOM 900 C CA . CYS A 1 115 ? 9.773 -16.321 18.997 1.00 33.03 115 CYS A CA 1
ATOM 901 C C . CYS A 1 115 ? 11.291 -16.415 19.201 1.00 33.03 115 CYS A C 1
ATOM 903 O O . CYS A 1 115 ? 11.997 -17.068 18.438 1.00 33.03 115 CYS A O 1
ATOM 905 N N . SER A 1 116 ? 11.814 -15.677 20.181 1.00 42.41 116 SER A N 1
ATOM 906 C CA . SER A 1 116 ? 13.075 -16.034 20.817 1.00 42.41 116 SER A CA 1
ATOM 907 C C . SER A 1 116 ? 12.833 -17.368 21.523 1.00 42.41 116 SER A C 1
ATOM 909 O O . SER A 1 116 ? 11.746 -17.551 22.081 1.00 42.41 116 SER A O 1
ATOM 911 N N . PRO A 1 117 ? 13.780 -18.318 21.461 1.00 44.94 117 PRO A N 1
ATOM 912 C CA . PRO A 1 117 ? 13.539 -19.701 21.836 1.00 44.94 117 PRO A CA 1
ATOM 913 C C . PRO A 1 117 ? 12.899 -19.808 23.220 1.00 44.94 117 PRO A C 1
ATOM 915 O O . PRO A 1 117 ? 13.442 -19.325 24.211 1.00 44.94 117 PRO A O 1
ATOM 918 N N . VAL A 1 118 ? 11.714 -20.425 23.211 1.00 40.41 118 VAL A N 1
ATOM 919 C CA . VAL A 1 118 ? 11.094 -21.230 24.265 1.00 40.41 118 VAL A CA 1
ATOM 920 C C . VAL A 1 118 ? 11.746 -21.065 25.643 1.00 40.41 118 VAL A C 1
ATOM 922 O O . VAL A 1 118 ? 12.794 -21.636 25.940 1.00 40.41 118 VAL A O 1
ATOM 925 N N . LYS A 1 119 ? 11.078 -20.334 26.543 1.00 39.47 119 LYS A N 1
ATOM 926 C CA . LYS A 1 119 ? 11.283 -20.582 27.971 1.00 39.47 119 LYS A CA 1
ATOM 927 C C . LYS A 1 119 ? 10.861 -22.026 28.205 1.00 39.47 119 LYS A C 1
ATOM 929 O O . LYS A 1 119 ? 9.694 -22.364 28.021 1.00 39.47 119 LYS A O 1
ATOM 934 N N . SER A 1 120 ? 11.863 -22.850 28.499 1.00 38.12 120 SER A N 1
ATOM 935 C CA . SER A 1 120 ? 11.739 -24.270 28.779 1.00 38.12 120 SER A CA 1
ATOM 936 C C . SER A 1 120 ? 10.521 -24.522 29.650 1.00 38.12 120 SER A C 1
ATOM 938 O O . SER A 1 120 ? 10.364 -23.927 30.716 1.00 38.12 120 SER A O 1
ATOM 940 N N . ILE A 1 121 ? 9.666 -25.398 29.147 1.00 42.50 121 ILE A N 1
ATOM 941 C CA . ILE A 1 121 ? 8.507 -25.900 29.850 1.00 42.50 121 ILE A CA 1
ATOM 942 C C . ILE A 1 121 ? 8.985 -26.571 31.141 1.00 42.50 121 ILE A C 1
ATOM 944 O O . ILE A 1 121 ? 9.873 -27.426 31.136 1.00 42.50 121 ILE A O 1
ATOM 948 N N . GLU A 1 122 ? 8.447 -26.102 32.257 1.00 43.44 122 GLU A N 1
ATOM 949 C CA . GLU A 1 122 ? 8.685 -26.656 33.577 1.00 43.44 122 GLU A CA 1
ATOM 950 C C . GLU A 1 122 ? 7.963 -28.007 33.639 1.00 43.44 122 GLU A C 1
ATOM 952 O O . GLU A 1 122 ? 6.734 -28.075 33.667 1.00 43.44 122 GLU A O 1
ATOM 957 N N . TRP A 1 123 ? 8.729 -29.098 33.583 1.00 32.28 123 TRP A N 1
ATOM 958 C CA . TRP A 1 123 ? 8.233 -30.422 33.939 1.00 32.28 123 TRP A CA 1
ATOM 959 C C . TRP A 1 123 ? 8.270 -30.557 35.459 1.00 32.28 123 TRP A C 1
ATOM 961 O O . TRP A 1 123 ? 9.325 -30.506 36.090 1.00 32.28 123 TRP A O 1
ATOM 971 N N . ILE A 1 124 ? 7.086 -30.733 36.034 1.00 44.31 124 ILE A N 1
ATOM 972 C CA . ILE A 1 124 ? 6.870 -31.051 37.441 1.00 44.31 124 ILE A CA 1
ATOM 973 C C . ILE A 1 124 ? 7.480 -32.424 37.736 1.00 44.31 124 ILE A C 1
ATOM 975 O O . ILE A 1 124 ? 7.123 -33.418 37.106 1.00 44.31 124 ILE A O 1
ATOM 979 N N . GLY A 1 125 ? 8.356 -32.490 38.739 1.00 39.50 125 GLY A N 1
ATOM 980 C CA . GLY A 1 125 ? 8.945 -33.746 39.188 1.00 39.50 125 GLY A CA 1
ATOM 981 C C . GLY A 1 125 ? 9.738 -33.632 40.484 1.00 39.50 125 GLY A C 1
ATOM 982 O O . GLY A 1 125 ? 10.957 -33.697 40.464 1.00 39.50 125 GLY A O 1
ATOM 983 N N . SER A 1 126 ? 9.011 -33.556 41.601 1.00 38.22 126 SER A N 1
ATOM 984 C CA . SER A 1 126 ? 9.442 -33.963 42.951 1.00 38.22 126 SER A CA 1
ATOM 985 C C . SER A 1 126 ? 10.337 -33.012 43.762 1.00 38.22 126 SER A C 1
ATOM 987 O O . SER A 1 126 ? 11.530 -32.857 43.540 1.00 38.22 126 SER A O 1
ATOM 989 N N . ARG A 1 127 ? 9.698 -32.456 44.803 1.00 46.03 127 ARG A N 1
ATOM 990 C CA . ARG A 1 127 ? 10.240 -31.967 46.084 1.00 46.03 127 ARG A CA 1
ATOM 991 C C . ARG A 1 127 ? 11.726 -32.261 46.346 1.00 46.03 127 ARG A C 1
ATOM 993 O O . ARG A 1 127 ? 12.096 -33.412 46.544 1.00 46.03 127 ARG A O 1
ATOM 1000 N N . CYS A 1 128 ? 12.479 -31.203 46.634 1.00 31.22 128 CYS A N 1
ATOM 1001 C CA . CYS A 1 128 ? 13.369 -31.199 47.792 1.00 31.22 128 CYS A CA 1
ATOM 1002 C C . CYS A 1 128 ? 13.484 -29.767 48.331 1.00 31.22 128 CYS A C 1
ATOM 1004 O O . CYS A 1 128 ? 14.117 -28.902 47.734 1.00 31.22 128 CYS A O 1
ATOM 1006 N N . ALA A 1 129 ? 12.794 -29.500 49.437 1.00 43.38 129 ALA A N 1
ATOM 1007 C CA . ALA A 1 129 ? 13.052 -28.329 50.259 1.00 43.38 129 ALA A CA 1
ATOM 1008 C C . ALA A 1 129 ? 14.338 -28.580 51.056 1.00 43.38 129 ALA A C 1
ATOM 1010 O O . ALA A 1 129 ? 14.424 -29.659 51.624 1.00 43.38 129 ALA A O 1
ATOM 1011 N N . ILE A 1 130 ? 15.261 -27.611 51.143 1.00 37.31 130 ILE A N 1
ATOM 1012 C CA . ILE A 1 130 ? 16.053 -27.262 52.345 1.00 37.31 130 ILE A CA 1
ATOM 1013 C C . ILE A 1 130 ? 16.649 -25.843 52.161 1.00 37.31 130 ILE A C 1
ATOM 1015 O O . ILE A 1 130 ? 17.389 -25.579 51.223 1.00 37.31 130 ILE A O 1
ATOM 1019 N N . ALA A 1 131 ? 16.235 -24.982 53.096 1.00 39.75 131 ALA A N 1
ATOM 1020 C CA . ALA A 1 131 ? 16.784 -23.774 53.737 1.00 39.75 131 ALA A CA 1
ATOM 1021 C C . ALA A 1 131 ? 18.008 -22.958 53.213 1.00 39.75 131 ALA A C 1
ATOM 1023 O O . ALA A 1 131 ? 18.917 -23.481 52.574 1.00 39.75 131 ALA A O 1
ATOM 1024 N N . PRO A 1 132 ? 18.065 -21.653 53.593 1.00 44.41 132 PRO A N 1
ATOM 1025 C CA . PRO A 1 132 ? 19.088 -20.685 53.197 1.00 44.41 132 PRO A CA 1
ATOM 1026 C C . PRO A 1 132 ? 20.338 -20.767 54.088 1.00 44.41 132 PRO A C 1
ATOM 1028 O O . PRO A 1 132 ? 20.241 -21.025 55.287 1.00 44.41 132 PRO A O 1
ATOM 1031 N N . GLY A 1 133 ? 21.518 -20.480 53.537 1.00 35.59 133 GLY A N 1
ATOM 1032 C CA . GLY A 1 133 ? 22.749 -20.505 54.325 1.00 35.59 133 GLY A CA 1
ATOM 1033 C C . GLY A 1 133 ? 23.971 -20.013 53.567 1.00 35.59 133 GLY A C 1
ATOM 1034 O O . GLY A 1 133 ? 24.552 -20.726 52.760 1.00 35.59 133 GLY A O 1
ATOM 1035 N N . ASN A 1 134 ? 24.356 -18.780 53.874 1.00 42.06 134 ASN A N 1
ATOM 1036 C CA . ASN A 1 134 ? 25.623 -18.146 53.542 1.00 42.06 134 ASN A CA 1
ATOM 1037 C C . ASN A 1 134 ? 26.801 -19.033 53.998 1.00 42.06 134 ASN A C 1
ATOM 1039 O O . ASN A 1 134 ? 26.971 -19.227 55.202 1.00 42.06 134 ASN A O 1
ATOM 1043 N N . PHE A 1 135 ? 27.630 -19.545 53.082 1.00 34.44 135 PHE A N 1
ATOM 1044 C CA . PHE A 1 135 ? 28.928 -20.108 53.456 1.00 34.44 135 PHE A CA 1
ATOM 1045 C C . PHE A 1 135 ? 30.007 -19.853 52.405 1.00 34.44 135 PHE A C 1
ATOM 1047 O O . PHE A 1 135 ? 29.778 -19.746 51.205 1.00 34.44 135 PHE A O 1
ATOM 1054 N N . ARG A 1 136 ? 31.195 -19.661 52.958 1.00 34.19 136 ARG A N 1
ATOM 1055 C CA . ARG A 1 136 ? 32.338 -18.904 52.470 1.00 34.19 136 ARG A CA 1
ATOM 1056 C C . ARG A 1 136 ? 33.278 -19.782 51.640 1.00 34.19 136 ARG A C 1
ATOM 1058 O O . ARG A 1 136 ? 33.347 -20.989 51.834 1.00 34.19 136 ARG A O 1
ATOM 1065 N N . ALA A 1 137 ? 34.028 -19.126 50.760 1.00 35.97 137 ALA A N 1
ATOM 1066 C CA . ALA A 1 137 ? 35.053 -19.677 49.879 1.00 35.97 137 ALA A CA 1
ATOM 1067 C C . ALA A 1 137 ? 36.142 -20.521 50.573 1.00 35.97 137 ALA A C 1
ATOM 1069 O O . ALA A 1 137 ? 36.594 -20.157 51.657 1.00 35.97 137 ALA A O 1
ATOM 1070 N N . SER A 1 138 ? 36.645 -21.549 49.877 1.00 32.25 138 SER A N 1
ATOM 1071 C CA . SER A 1 138 ? 38.061 -21.978 49.843 1.00 32.25 138 SER A CA 1
ATOM 1072 C C . SER A 1 138 ? 38.175 -23.127 48.827 1.00 32.25 138 SER A C 1
ATOM 1074 O O . SER A 1 138 ? 37.486 -24.126 48.967 1.00 32.25 138 SER A O 1
ATOM 1076 N N . SER A 1 139 ? 38.756 -22.902 47.651 1.00 36.81 139 SER A N 1
ATOM 1077 C CA . SER A 1 139 ? 40.171 -23.095 47.300 1.00 36.81 139 SER A CA 1
ATOM 1078 C C . SER A 1 139 ? 40.497 -24.509 46.793 1.00 36.81 139 SER A C 1
ATOM 1080 O O . SER A 1 139 ? 40.077 -25.513 47.350 1.00 36.81 139 SER A O 1
ATOM 1082 N N . THR A 1 140 ? 41.351 -24.520 45.765 1.00 41.50 140 THR A N 1
ATOM 1083 C CA . THR A 1 140 ? 42.346 -25.567 45.481 1.00 41.50 140 THR A CA 1
ATOM 1084 C C . THR A 1 140 ? 41.990 -26.622 44.418 1.00 41.50 140 THR A C 1
ATOM 1086 O O . THR A 1 140 ? 41.448 -27.681 44.690 1.00 41.50 140 THR A O 1
ATOM 1089 N N . VAL A 1 141 ? 42.463 -26.304 43.202 1.00 39.53 141 VAL A N 1
ATOM 1090 C CA . VAL A 1 141 ? 43.260 -27.172 42.309 1.00 39.53 141 VAL A CA 1
ATOM 1091 C C . VAL A 1 141 ? 42.540 -28.301 41.557 1.00 39.53 141 VAL A C 1
ATOM 1093 O O . VAL A 1 141 ? 42.279 -29.385 42.049 1.00 39.53 141 VAL A O 1
ATOM 1096 N N . CYS A 1 142 ? 42.346 -28.021 40.265 1.00 32.25 142 CYS A N 1
ATOM 1097 C CA . CYS A 1 142 ? 42.991 -28.718 39.150 1.00 32.25 142 CYS A CA 1
ATOM 1098 C C . CYS A 1 142 ? 43.255 -30.237 39.276 1.00 32.25 142 CYS A C 1
ATOM 1100 O O . CYS A 1 142 ? 44.205 -30.666 39.922 1.00 32.25 142 CYS A O 1
ATOM 1102 N N . ARG A 1 143 ? 42.630 -30.940 38.322 1.00 37.94 143 ARG A N 1
ATOM 1103 C CA . ARG A 1 143 ? 43.217 -31.965 37.439 1.00 37.94 143 ARG A CA 1
ATOM 1104 C C . ARG A 1 143 ? 43.069 -33.445 37.849 1.00 37.94 143 ARG A C 1
ATOM 1106 O O . ARG A 1 143 ? 43.749 -33.942 38.735 1.00 37.94 143 ARG A O 1
ATOM 1113 N N . THR A 1 144 ? 42.417 -34.145 36.915 1.00 35.38 144 THR A N 1
ATOM 1114 C CA . THR A 1 144 ? 42.728 -35.489 36.375 1.00 35.38 144 THR A CA 1
ATOM 1115 C C . THR A 1 144 ? 42.005 -36.704 36.961 1.00 35.38 144 THR A C 1
ATOM 1117 O O . THR A 1 144 ? 41.957 -36.890 38.167 1.00 35.38 144 THR A O 1
ATOM 1120 N N . ALA A 1 145 ? 41.615 -37.572 36.014 1.00 36.91 145 ALA A N 1
ATOM 1121 C CA . ALA A 1 145 ? 41.381 -39.018 36.112 1.00 36.91 145 ALA A CA 1
ATOM 1122 C C . ALA A 1 145 ? 40.080 -39.440 36.825 1.00 36.91 145 ALA A C 1
ATOM 1124 O O . ALA A 1 145 ? 39.859 -39.125 37.982 1.00 36.91 145 ALA A O 1
ATOM 1125 N N . ALA A 1 146 ? 39.093 -39.980 36.107 1.00 35.75 146 ALA A N 1
ATOM 1126 C CA . ALA A 1 146 ? 39.017 -41.326 35.512 1.00 35.75 146 ALA A CA 1
ATOM 1127 C C . ALA A 1 146 ? 38.511 -42.381 36.510 1.00 35.75 146 ALA A C 1
ATOM 1129 O O . ALA A 1 146 ? 39.201 -42.670 37.478 1.00 35.75 146 ALA A O 1
ATOM 1130 N N . CYS A 1 147 ? 37.372 -43.001 36.154 1.00 34.50 147 CYS A N 1
ATOM 1131 C CA . CYS A 1 147 ? 36.814 -44.264 36.674 1.00 34.50 147 CYS A CA 1
ATOM 1132 C C . CYS A 1 147 ? 36.495 -44.265 38.195 1.00 34.50 147 CYS A C 1
ATOM 1134 O O . CYS A 1 147 ? 37.017 -43.468 38.951 1.00 34.50 147 CYS A O 1
ATOM 1136 N N . ALA A 1 148 ? 35.605 -45.069 38.770 1.00 39.88 148 ALA A N 1
ATOM 1137 C CA . ALA A 1 148 ? 35.027 -46.352 38.403 1.00 39.88 148 ALA A CA 1
ATOM 1138 C C . ALA A 1 148 ? 33.662 -46.497 39.129 1.00 39.88 148 ALA A C 1
ATOM 1140 O O . ALA A 1 148 ? 33.461 -45.915 40.190 1.00 39.88 148 ALA A O 1
ATOM 1141 N N . ALA A 1 149 ? 32.669 -47.109 38.481 1.00 42.34 149 ALA A N 1
ATOM 1142 C CA . ALA A 1 149 ? 32.173 -48.464 38.766 1.00 42.34 149 ALA A CA 1
ATOM 1143 C C . ALA A 1 149 ? 31.301 -48.601 40.025 1.00 42.34 149 ALA A C 1
ATOM 1145 O O . ALA A 1 149 ? 31.739 -48.339 41.140 1.00 42.34 149 ALA A O 1
ATOM 1146 N N . SER A 1 150 ? 30.093 -49.134 39.845 1.00 41.25 150 SER A N 1
ATOM 1147 C CA . SER A 1 150 ? 29.633 -50.319 40.586 1.00 41.25 150 SER A CA 1
ATOM 1148 C C . SER A 1 150 ? 28.278 -50.782 40.044 1.00 41.25 150 SER A C 1
ATOM 1150 O O . SER A 1 150 ? 27.291 -50.054 40.092 1.00 41.25 150 SER A O 1
ATOM 1152 N N . GLU A 1 151 ? 28.259 -52.007 39.519 1.00 39.22 151 GLU A N 1
ATOM 1153 C CA . GLU A 1 151 ? 27.071 -52.871 39.467 1.00 39.22 151 GLU A CA 1
ATOM 1154 C C . GLU A 1 151 ? 26.527 -53.085 40.896 1.00 39.22 151 GLU A C 1
ATOM 1156 O O . GLU A 1 151 ? 27.266 -52.878 41.869 1.00 39.22 151 GLU A O 1
ATOM 1161 N N . PRO A 1 152 ? 25.269 -53.535 41.062 1.00 54.19 152 PRO A N 1
ATOM 1162 C CA . PRO A 1 152 ? 25.134 -54.976 41.308 1.00 54.19 152 PRO A CA 1
ATOM 1163 C C . PRO A 1 152 ? 23.833 -55.648 40.792 1.00 54.19 152 PRO A C 1
ATOM 1165 O O . PRO A 1 152 ? 22.764 -55.038 40.788 1.00 54.19 152 PRO A O 1
ATOM 1168 N N . ILE A 1 153 ? 23.999 -56.956 40.523 1.00 41.66 153 ILE A N 1
ATOM 1169 C CA . ILE A 1 153 ? 23.065 -58.102 40.332 1.00 41.66 153 ILE A CA 1
ATOM 1170 C C . ILE A 1 153 ? 22.248 -58.166 39.037 1.00 41.66 153 ILE A C 1
ATOM 1172 O O . ILE A 1 153 ? 21.239 -57.442 38.907 1.00 41.66 153 ILE A O 1
#

Organism: NCBI:txid59203

Secondary structure (DSSP, 8-state):
----TT-EEEESS-GGG-EEEEEEE-SSEEEEEETTTTEEEEEETTS--EEE----TT-EEEBTTS-EEEEEEEEEETTEEEEEEEETTT--SSEEEEGGGB-SS----S------S------------------------------------

pLDDT: mean 71.75, std 22.08, range [31.22, 93.19]

Nearest PDB structures (foldseek):
  7mkn-assembly1_L  TM=9.289E-01  e=4.805E-17  Escherichia coli K-12
  4s20-assembly2_K  TM=9.135E-01  e=1.690E-15  Escherichia coli
  6kco-assembly3_E  TM=7.820E-01  e=2.314E-01  Drosophila melanogaster
  5xon-assembly1_W  TM=4.319E-01  e=3.585E-02  Komagataella phaffii GS115
  5i4e-assembly1_A  TM=6.846E-01  e=3.849E-01  Homo sapiens

Mean predicted aligned error: 15.4 Å

InterPro domains:
  IPR040765 RapA, N-terminal Tudor like domain 1 [PF18339] (3-53)
  IPR040766 RapA, N-terminal Tudor-like domain 2 [PF18337] (55-112)

Solvent-accessible surface area (backbone atoms only — not comparable to full-atom values): 9948 Å² total; per-residue (Å²): 131,88,88,49,80,55,38,48,32,32,37,74,87,48,56,87,50,33,40,21,30,30,76,48,73,59,99,60,37,36,32,32,37,18,77,77,75,70,48,76,48,79,41,42,70,90,79,45,67,58,46,77,69,81,85,56,62,76,41,69,46,50,34,63,88,72,53,44,36,39,26,68,41,76,44,79,56,98,84,36,53,33,36,29,19,34,29,71,86,76,68,44,69,77,45,77,46,45,58,73,49,45,34,53,71,80,70,70,81,64,79,78,76,74,81,66,83,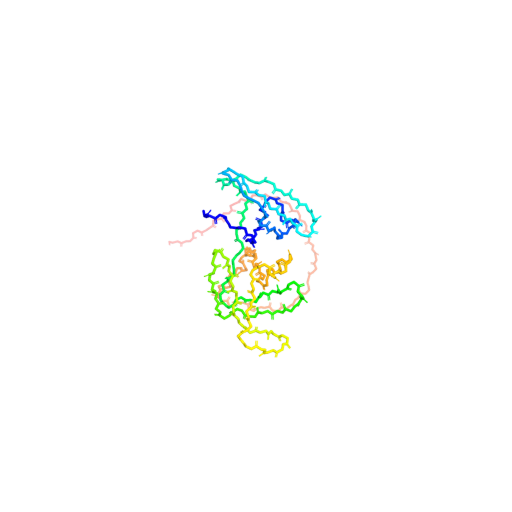72,82,74,80,85,77,89,79,78,89,80,90,82,85,88,79,92,81,81,91,81,87,85,79,86,86,82,84,80,87,80,91,79,87,86,135